Protein AF-A0A2V1H287-F1 (afdb_monomer)

InterPro domains:
  IPR019533 Peptidase S26 [PF10502] (1-31)
  IPR019533 Peptidase S26 [cd06530] (1-27)
  IPR036286 LexA/Signal peptidase-like superfamily [SSF51306] (1-38)

Structure (mmCIF, N/CA/C/O backbone):
data_AF-A0A2V1H287-F1
#
_entry.id   AF-A0A2V1H287-F1
#
loop_
_atom_site.group_PDB
_atom_site.id
_atom_site.type_symbol
_atom_site.label_atom_id
_atom_site.label_alt_id
_atom_site.label_comp_id
_atom_site.label_asym_id
_atom_site.label_entity_id
_atom_site.label_seq_id
_atom_site.pdbx_PDB_ins_code
_atom_site.Cartn_x
_atom_site.Cartn_y
_atom_site.Cartn_z
_atom_site.occupancy
_atom_site.B_iso_or_equiv
_atom_site.auth_seq_id
_atom_site.auth_comp_id
_atom_site.auth_asym_id
_atom_site.auth_atom_id
_atom_site.pdbx_PDB_model_num
ATOM 1 N N . MET A 1 1 ? -3.787 -7.477 -5.766 1.00 92.56 1 MET A N 1
ATOM 2 C CA . MET A 1 1 ? -4.021 -6.029 -5.572 1.00 92.56 1 MET A CA 1
ATOM 3 C C . MET A 1 1 ? -3.403 -5.266 -6.731 1.00 92.56 1 MET A C 1
ATOM 5 O O . MET A 1 1 ? -2.412 -5.734 -7.276 1.00 92.56 1 MET A O 1
ATOM 9 N N . LEU A 1 2 ? -3.980 -4.134 -7.125 1.00 97.31 2 LEU A N 1
ATOM 10 C CA . LEU A 1 2 ? -3.504 -3.339 -8.256 1.00 97.31 2 LEU A CA 1
ATOM 11 C C . LEU A 1 2 ? -3.595 -1.856 -7.907 1.00 97.31 2 LEU A C 1
ATOM 13 O O . LEU A 1 2 ? -4.594 -1.451 -7.312 1.00 97.31 2 LEU A O 1
ATOM 17 N N . GLY A 1 3 ? -2.578 -1.072 -8.253 1.00 97.44 3 GLY A N 1
ATOM 18 C CA . GLY A 1 3 ? -2.645 0.379 -8.092 1.00 97.44 3 GLY A CA 1
ATOM 19 C C . GLY A 1 3 ? -3.389 1.051 -9.245 1.00 97.44 3 GLY A C 1
ATOM 20 O O . GLY A 1 3 ? -3.418 0.539 -10.365 1.00 97.44 3 GLY A O 1
ATOM 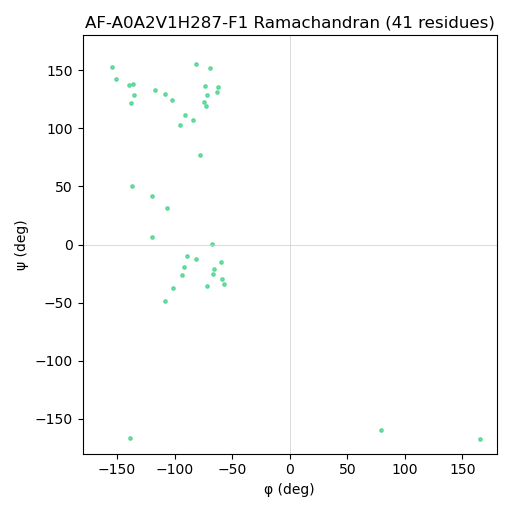21 N N . ASP A 1 4 ? -3.958 2.229 -8.995 1.00 98.06 4 ASP A N 1
ATOM 22 C CA . ASP A 1 4 ? -4.635 3.010 -10.039 1.00 98.06 4 ASP A CA 1
ATOM 23 C C . ASP A 1 4 ? -3.639 3.630 -11.031 1.00 98.06 4 ASP A C 1
ATOM 25 O O . ASP A 1 4 ? -3.895 3.659 -12.234 1.00 98.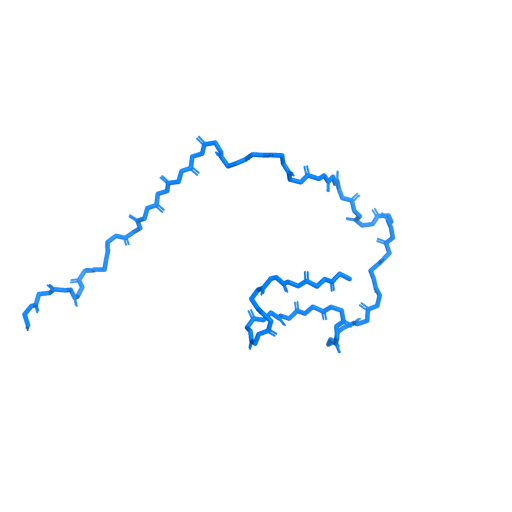06 4 ASP A O 1
ATOM 29 N N . ASN A 1 5 ? -2.457 4.051 -10.560 1.00 97.69 5 ASN A N 1
ATOM 30 C CA . ASN A 1 5 ? -1.381 4.550 -11.419 1.00 97.69 5 ASN A CA 1
ATOM 31 C C . ASN A 1 5 ? -0.634 3.387 -12.097 1.00 97.69 5 ASN A C 1
ATOM 33 O O . ASN A 1 5 ? 0.455 2.988 -11.685 1.00 97.69 5 ASN A O 1
ATOM 37 N N . ARG A 1 6 ? -1.255 2.808 -13.130 1.00 96.12 6 ARG A N 1
ATOM 38 C CA . ARG A 1 6 ? -0.879 1.503 -13.705 1.00 96.12 6 ARG A CA 1
ATOM 39 C C . ARG A 1 6 ? 0.558 1.383 -14.192 1.00 96.12 6 ARG A C 1
ATOM 41 O O . ARG A 1 6 ? 1.108 0.285 -14.093 1.00 96.12 6 ARG A O 1
ATOM 48 N N . ASN A 1 7 ? 1.129 2.467 -14.710 1.00 97.31 7 ASN A N 1
ATOM 49 C CA . ASN A 1 7 ? 2.488 2.494 -15.257 1.00 97.31 7 ASN A CA 1
ATOM 50 C C . ASN A 1 7 ? 3.542 2.838 -14.197 1.00 97.31 7 ASN A C 1
ATOM 52 O O . ASN A 1 7 ? 4.732 2.722 -14.461 1.00 97.31 7 ASN A O 1
ATOM 56 N N . ASN A 1 8 ? 3.109 3.260 -13.009 1.00 97.69 8 ASN A N 1
ATOM 57 C CA . ASN A 1 8 ? 3.976 3.640 -11.903 1.00 97.69 8 ASN A CA 1
ATOM 58 C C . ASN A 1 8 ? 3.431 3.070 -10.585 1.00 97.69 8 ASN A C 1
ATOM 60 O O . ASN A 1 8 ? 3.209 3.778 -9.603 1.00 97.69 8 ASN A O 1
ATOM 64 N N . SER A 1 9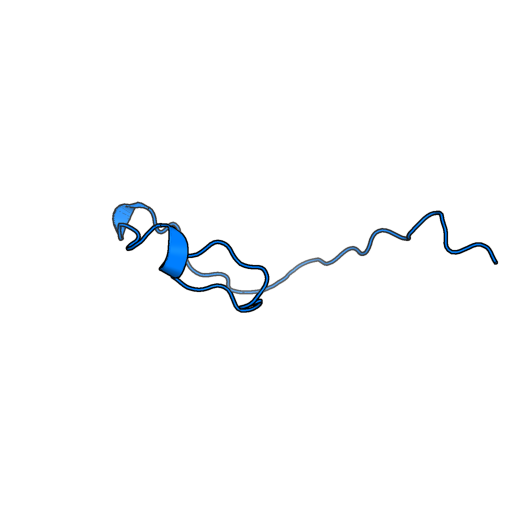 ? 3.143 1.770 -10.599 1.00 97.00 9 SER A N 1
ATOM 65 C CA . SER A 1 9 ? 2.713 1.023 -9.427 1.00 97.00 9 SER A CA 1
ATOM 66 C C . SER A 1 9 ? 3.421 -0.320 -9.411 1.00 97.00 9 SER A C 1
ATOM 68 O O . SER A 1 9 ? 3.301 -1.106 -10.350 1.00 97.00 9 SER A O 1
ATOM 70 N N . LEU A 1 10 ? 4.159 -0.569 -8.331 1.00 97.75 10 LEU A N 1
ATOM 71 C CA . LEU A 1 10 ? 4.648 -1.895 -7.998 1.00 97.75 10 LEU A CA 1
ATOM 72 C C . LEU A 1 10 ? 3.518 -2.614 -7.257 1.00 97.75 10 LEU A C 1
ATOM 74 O O . LEU A 1 10 ? 3.196 -2.259 -6.123 1.00 97.75 10 LEU A O 1
ATOM 78 N N . ASP A 1 11 ? 2.876 -3.571 -7.919 1.00 98.06 11 ASP A N 1
ATOM 79 C CA . ASP A 1 11 ? 1.687 -4.257 -7.411 1.00 98.06 11 ASP A CA 1
ATOM 80 C C . ASP A 1 11 ? 1.720 -5.771 -7.697 1.00 98.06 11 ASP A C 1
ATOM 82 O O . ASP A 1 11 ? 2.766 -6.329 -8.040 1.00 98.06 11 ASP A O 1
ATOM 86 N N . SER A 1 12 ? 0.589 -6.473 -7.545 1.00 98.19 12 SER A N 1
ATOM 87 C CA . SER A 1 12 ? 0.539 -7.936 -7.686 1.00 98.19 12 SER A CA 1
ATOM 88 C C . SER A 1 12 ? 0.972 -8.461 -9.057 1.00 98.19 12 SER A C 1
ATOM 90 O O . SER A 1 12 ? 1.256 -9.651 -9.167 1.00 98.19 12 SER A O 1
ATOM 92 N N . ARG A 1 13 ? 1.066 -7.617 -10.095 1.00 97.19 13 ARG A N 1
ATOM 93 C CA . ARG A 1 13 ? 1.674 -8.013 -11.378 1.00 97.19 13 ARG A CA 1
ATOM 94 C C . ARG A 1 13 ? 3.175 -8.290 -11.253 1.00 97.19 13 ARG A C 1
ATOM 96 O O . ARG A 1 13 ? 3.714 -9.041 -12.057 1.00 97.19 13 ARG A O 1
ATOM 103 N N . SER A 1 14 ? 3.837 -7.687 -10.267 1.00 97.69 14 SER A N 1
ATOM 104 C CA . SER A 1 14 ? 5.277 -7.814 -10.028 1.00 97.69 14 SER A CA 1
ATOM 105 C C . SER A 1 14 ? 5.610 -8.788 -8.899 1.00 97.69 14 SER A C 1
ATOM 107 O O . SER A 1 14 ? 6.593 -9.511 -9.006 1.00 97.69 14 SER A O 1
ATOM 109 N N . PHE A 1 15 ? 4.810 -8.822 -7.826 1.00 97.06 15 PHE A N 1
ATOM 110 C CA . PHE A 1 15 ? 5.099 -9.638 -6.631 1.00 97.06 15 PHE A CA 1
ATOM 111 C C . PHE A 1 15 ? 4.039 -10.700 -6.295 1.00 97.06 15 PHE A C 1
ATOM 113 O O . PHE A 1 15 ? 4.136 -11.361 -5.265 1.00 97.06 15 PHE A O 1
ATOM 120 N N . GLY A 1 16 ? 3.037 -10.900 -7.153 1.00 97.50 16 GLY A N 1
ATOM 121 C CA . GLY A 1 16 ? 2.031 -11.949 -6.985 1.00 97.50 16 GLY A CA 1
ATOM 122 C C . GLY A 1 16 ? 0.924 -11.616 -5.980 1.00 97.50 16 GLY A C 1
ATOM 123 O O . GLY A 1 16 ? 0.612 -10.456 -5.692 1.00 97.50 16 GLY A O 1
ATOM 124 N N . TRP A 1 17 ? 0.253 -12.660 -5.497 1.00 97.88 17 TRP A N 1
ATOM 125 C CA . TRP A 1 17 ? -0.918 -12.542 -4.627 1.00 97.88 17 TRP A CA 1
ATOM 126 C C . TRP A 1 17 ? -0.557 -12.016 -3.233 1.00 97.88 17 TRP A C 1
ATOM 128 O O . TRP A 1 17 ? 0.545 -12.221 -2.739 1.00 97.88 17 TRP A O 1
ATOM 138 N N . VAL A 1 18 ? -1.513 -11.344 -2.588 1.00 97.06 18 VAL A N 1
ATOM 139 C CA . VAL A 1 18 ? -1.375 -10.843 -1.213 1.00 97.06 18 VAL A CA 1
ATOM 140 C 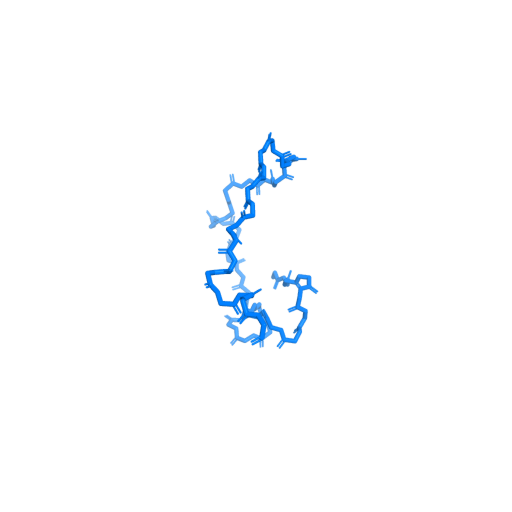C . VAL A 1 18 ? -2.265 -11.686 -0.310 1.00 97.06 18 VAL A C 1
ATOM 142 O O . VAL A 1 18 ? -3.446 -11.851 -0.617 1.00 97.06 18 VAL A O 1
ATOM 145 N N . ASP A 1 19 ? -1.714 -12.194 0.792 1.00 98.12 19 ASP A N 1
ATOM 146 C CA . ASP A 1 19 ? -2.479 -12.930 1.801 1.00 98.12 19 ASP A CA 1
ATOM 147 C C . ASP A 1 19 ? -3.559 -12.030 2.429 1.00 98.12 19 ASP A C 1
ATOM 149 O O . ASP A 1 19 ? -3.308 -10.876 2.793 1.00 98.12 19 ASP A O 1
ATOM 153 N N . ALA A 1 20 ? -4.768 -12.569 2.582 1.00 97.81 20 ALA A N 1
ATOM 154 C CA . ALA A 1 20 ? -5.891 -11.881 3.203 1.00 97.81 20 ALA A CA 1
ATOM 155 C C . ALA A 1 20 ? -5.603 -11.444 4.652 1.00 97.81 20 ALA A C 1
ATOM 157 O O . ALA A 1 20 ? -6.110 -10.406 5.078 1.00 97.81 20 ALA A O 1
ATOM 158 N N . GLN A 1 21 ? -4.757 -12.167 5.394 1.00 98.44 21 GLN A N 1
ATOM 159 C CA . GLN A 1 21 ? -4.374 -11.819 6.770 1.00 98.44 21 GLN A CA 1
ATOM 160 C C . GLN A 1 21 ? -3.571 -10.511 6.862 1.00 98.44 21 GLN A C 1
ATOM 162 O O . GLN A 1 21 ? -3.529 -9.867 7.915 1.00 98.44 21 GLN A O 1
ATOM 167 N N . LEU A 1 22 ? -2.948 -10.084 5.760 1.00 97.81 22 LEU A N 1
ATOM 168 C CA . LEU A 1 22 ? -2.198 -8.829 5.697 1.00 97.81 22 LEU A CA 1
ATOM 169 C C . LEU A 1 22 ? -3.108 -7.608 5.484 1.00 97.81 22 LEU A C 1
ATOM 171 O O . LEU A 1 22 ? -2.669 -6.472 5.679 1.00 97.81 22 LEU A O 1
ATOM 175 N N . VAL A 1 23 ? -4.381 -7.812 5.128 1.00 97.94 23 VAL A N 1
ATOM 176 C CA . VAL A 1 23 ? -5.341 -6.726 4.898 1.00 97.94 23 VAL A CA 1
ATOM 177 C C . VAL A 1 23 ? -5.781 -6.112 6.230 1.00 97.94 23 VAL A C 1
ATOM 179 O O . VAL A 1 23 ? -6.333 -6.788 7.092 1.00 97.94 23 VAL A O 1
ATOM 182 N N . LYS A 1 24 ? -5.57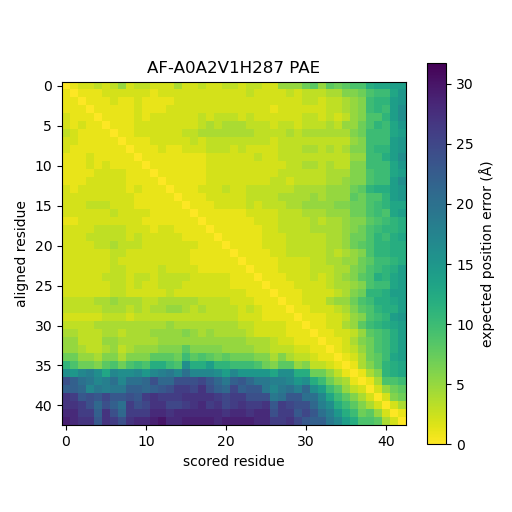4 -4.799 6.397 1.00 97.88 24 LYS A N 1
ATOM 183 C CA . LYS A 1 24 ? -5.945 -4.067 7.626 1.00 97.88 24 LYS A CA 1
ATOM 184 C C . LYS A 1 24 ? -7.328 -3.412 7.579 1.00 97.88 24 LYS A C 1
ATOM 186 O O . LYS A 1 24 ? -7.933 -3.201 8.623 1.00 97.88 24 LYS A O 1
ATOM 191 N N . GLY A 1 25 ? -7.837 -3.069 6.395 1.00 97.62 25 GLY A N 1
ATOM 192 C CA . GLY A 1 25 ? -9.120 -2.378 6.257 1.00 97.62 25 GLY A CA 1
ATOM 193 C C . GLY A 1 25 ? -9.349 -1.774 4.873 1.00 97.62 25 GLY A C 1
ATOM 194 O O . GLY A 1 25 ? -8.627 -2.077 3.926 1.00 97.62 25 GLY A O 1
ATOM 195 N N . LYS A 1 26 ? -10.369 -0.912 4.766 1.00 98.06 26 LYS A N 1
ATOM 196 C CA . LYS A 1 26 ? -10.741 -0.191 3.537 1.00 98.06 26 LYS A CA 1
ATOM 197 C C . LYS A 1 26 ? -10.587 1.315 3.747 1.00 98.06 26 LYS A C 1
ATOM 199 O O . LYS A 1 26 ? -11.073 1.841 4.750 1.00 98.06 26 LYS A O 1
ATOM 204 N N . ALA A 1 27 ? -9.947 2.002 2.803 1.00 96.88 27 ALA A N 1
ATOM 20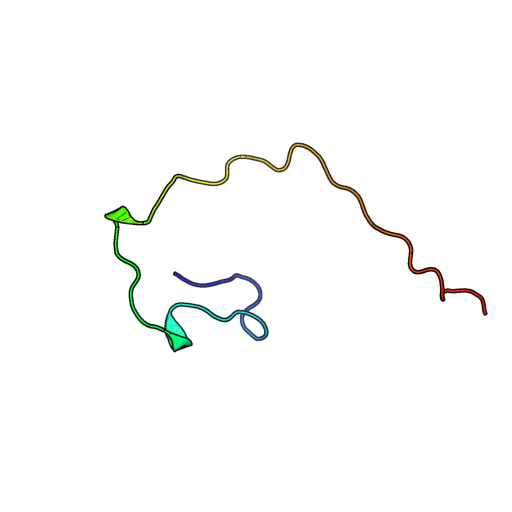5 C CA . ALA A 1 27 ? -9.910 3.462 2.785 1.00 96.88 27 ALA A CA 1
ATOM 206 C C . ALA A 1 27 ? -11.337 4.012 2.599 1.00 96.88 27 ALA A C 1
ATOM 208 O O . ALA A 1 27 ? -12.068 3.530 1.737 1.00 96.88 27 ALA A O 1
ATOM 209 N N . LYS A 1 28 ? -11.744 4.978 3.435 1.00 97.62 28 LYS A N 1
ATOM 210 C CA . LYS A 1 28 ? -13.112 5.534 3.436 1.00 97.62 28 LYS A CA 1
ATOM 211 C C . LYS A 1 28 ? -13.185 6.952 2.878 1.00 97.62 28 LYS A C 1
ATOM 213 O O . LYS A 1 28 ? -14.042 7.233 2.054 1.00 97.62 28 LYS A O 1
ATOM 218 N N . GLN A 1 29 ? -12.311 7.840 3.354 1.00 97.69 29 GLN A N 1
ATOM 219 C CA . GLN A 1 29 ? -12.284 9.246 2.956 1.00 97.69 29 GLN A CA 1
ATOM 220 C C . GLN A 1 29 ? -10.884 9.840 3.132 1.00 97.69 29 GLN A C 1
ATOM 222 O O . GLN A 1 29 ? -10.129 9.409 4.007 1.00 97.69 29 GLN A O 1
ATOM 227 N N . ILE A 1 30 ? -10.568 10.855 2.330 1.00 96.56 30 ILE A N 1
ATOM 228 C CA . ILE A 1 30 ? -9.413 11.733 2.534 1.00 96.56 30 ILE A CA 1
ATOM 229 C C . ILE A 1 30 ? -9.909 12.907 3.381 1.00 96.56 30 ILE A C 1
ATOM 231 O O . ILE A 1 30 ? -10.732 13.688 2.920 1.00 96.56 30 ILE A O 1
ATOM 235 N N . TRP A 1 31 ? -9.454 13.007 4.631 1.00 96.94 31 TRP A N 1
ATOM 236 C CA . TRP A 1 31 ? -9.927 14.034 5.572 1.00 96.94 31 TRP A CA 1
ATOM 237 C C . TRP A 1 31 ? -9.077 15.313 5.553 1.00 96.94 31 TRP A C 1
ATOM 239 O O . TRP A 1 31 ? -9.532 16.360 5.999 1.00 96.94 31 TRP A O 1
ATOM 249 N N . PHE A 1 32 ? -7.850 15.232 5.036 1.00 96.44 32 PHE A N 1
ATOM 250 C CA . PHE A 1 32 ? -6.924 16.352 4.914 1.00 96.44 32 PHE A CA 1
ATOM 251 C C . PHE A 1 32 ? -5.996 16.141 3.717 1.00 96.44 32 PHE A C 1
ATOM 253 O O . PHE A 1 32 ? -5.570 15.016 3.445 1.00 96.44 32 PHE A O 1
ATOM 260 N N . ASN A 1 33 ? -5.677 17.224 3.009 1.00 94.19 33 ASN A N 1
ATOM 261 C CA . ASN A 1 33 ? -4.716 17.236 1.915 1.00 94.19 33 ASN A CA 1
ATOM 262 C C . ASN A 1 33 ? -3.815 18.469 2.041 1.00 94.19 33 ASN A C 1
ATOM 264 O O . ASN A 1 33 ? -4.287 19.562 2.342 1.00 94.19 33 ASN A O 1
ATOM 268 N N . PHE A 1 34 ? -2.520 18.278 1.806 1.00 93.25 34 PHE A N 1
ATOM 269 C CA . PHE A 1 34 ? -1.532 19.345 1.779 1.00 93.25 34 PHE A CA 1
ATOM 270 C C . PHE A 1 34 ? -0.625 19.144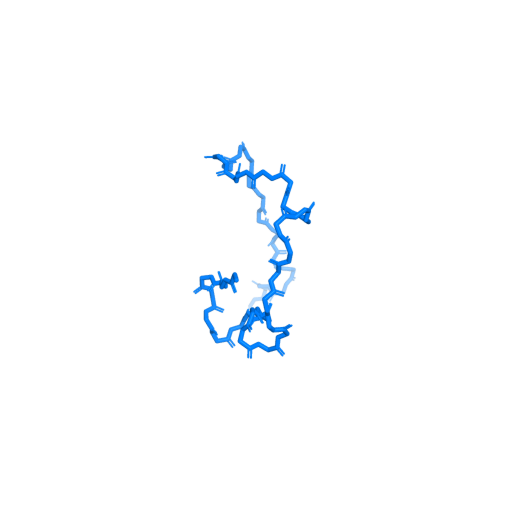 0.570 1.00 93.25 34 PHE A C 1
ATOM 272 O O . PHE A 1 34 ? -0.065 18.062 0.383 1.00 93.25 34 PHE A O 1
ATOM 279 N N . GLN A 1 35 ? -0.459 20.195 -0.225 1.00 91.50 35 GLN A N 1
ATOM 280 C CA . GLN A 1 35 ? 0.473 20.216 -1.339 1.00 91.50 35 GLN A CA 1
ATOM 281 C C . GLN A 1 35 ? 1.724 20.991 -0.931 1.00 91.50 35 GLN A C 1
ATOM 283 O O . GLN A 1 35 ? 1.657 22.151 -0.529 1.00 91.50 35 GLN A O 1
ATOM 288 N N . LYS A 1 36 ? 2.885 20.347 -1.054 1.00 86.19 36 LYS A N 1
ATOM 289 C CA . LYS A 1 36 ? 4.173 21.022 -0.904 1.00 86.19 36 LYS A CA 1
ATOM 290 C C . LYS A 1 36 ? 4.396 21.914 -2.127 1.00 86.19 36 LYS A C 1
ATOM 292 O O . LYS A 1 36 ? 4.271 21.434 -3.249 1.00 86.19 36 LYS A O 1
ATOM 297 N N . SER A 1 37 ? 4.726 23.188 -1.920 1.00 79.06 37 SER A N 1
ATOM 298 C CA . SER A 1 37 ? 5.168 24.049 -3.017 1.00 79.06 37 SER A CA 1
ATOM 299 C C . SER A 1 37 ? 6.589 23.674 -3.440 1.00 79.06 37 SER A C 1
ATOM 301 O O . SER A 1 37 ? 7.474 23.452 -2.604 1.00 79.06 37 SER A O 1
ATOM 303 N N . ASP A 1 38 ? 6.819 23.603 -4.748 1.00 73.69 38 ASP A N 1
ATOM 304 C CA . ASP A 1 38 ? 8.163 23.449 -5.286 1.00 73.69 38 ASP A CA 1
ATOM 305 C C . ASP A 1 38 ? 8.913 24.771 -5.115 1.00 73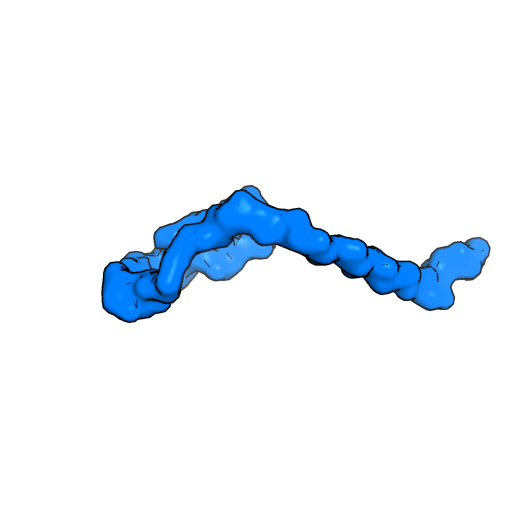.69 38 ASP A C 1
ATOM 307 O O . ASP A 1 38 ? 8.533 25.799 -5.671 1.00 73.69 38 ASP A O 1
ATOM 311 N N . ARG A 1 39 ? 10.016 24.757 -4.358 1.00 64.50 39 ARG A N 1
ATOM 312 C CA . ARG A 1 39 ? 10.884 25.937 -4.172 1.00 64.50 39 ARG A CA 1
ATOM 313 C C . ARG A 1 39 ? 11.630 26.379 -5.447 1.00 64.50 39 ARG A C 1
ATOM 315 O O . ARG A 1 39 ? 12.349 27.365 -5.384 1.00 64.50 39 ARG A O 1
ATOM 322 N N . ASN A 1 40 ? 11.435 25.696 -6.580 1.00 60.47 40 ASN A N 1
ATOM 323 C CA . ASN A 1 40 ? 12.069 25.974 -7.877 1.00 60.47 40 ASN A CA 1
ATOM 324 C C . ASN A 1 40 ? 11.039 26.308 -8.978 1.00 60.47 40 ASN A C 1
ATOM 326 O O . ASN A 1 40 ? 11.156 25.836 -10.102 1.00 60.47 40 ASN A O 1
ATOM 330 N N . GLN A 1 41 ? 10.020 27.109 -8.662 1.00 61.19 41 GLN A N 1
ATOM 331 C CA . GLN A 1 41 ? 9.150 27.753 -9.663 1.00 61.19 41 GLN A CA 1
ATOM 332 C C . GLN A 1 41 ? 9.439 29.264 -9.778 1.00 61.19 41 GLN A C 1
ATOM 334 O O . GLN A 1 41 ? 8.539 30.061 -10.023 1.00 61.19 41 GLN A O 1
ATOM 339 N N . ALA A 1 42 ? 10.692 29.676 -9.559 1.00 54.47 42 ALA A N 1
ATOM 340 C CA . ALA A 1 42 ? 11.150 31.025 -9.873 1.00 54.47 42 ALA A CA 1
ATOM 341 C C . ALA A 1 42 ? 11.800 31.020 -11.265 1.00 54.47 42 ALA A C 1
ATOM 343 O O . ALA A 1 42 ? 12.928 30.558 -11.386 1.00 54.47 42 ALA A O 1
ATOM 344 N N . LEU A 1 43 ? 11.025 31.523 -12.238 1.00 47.22 43 LEU A N 1
ATOM 345 C CA . LEU A 1 43 ? 11.388 32.080 -13.555 1.00 47.22 43 LEU A CA 1
ATOM 346 C C . LEU A 1 43 ? 12.356 31.279 -14.441 1.00 47.22 43 LEU A C 1
ATOM 348 O O . LEU A 1 43 ? 13.577 31.291 -14.182 1.00 47.22 43 LEU A O 1
#

pLDDT: mean 91.19, std 13.28, range [47.22, 98.44]

Organism: NCBI:txid2080658

Secondary structure (DSSP, 8-state):
---SSTTS---HHHH----GGG------------PPPPTT---

Foldseek 3Di:
DADPVRVPDDDCVNVNDDDPVPDDDDDDDDPDDDDDDDPPPDD

Mean predicted aligned error: 6.26 Å

Solvent-accessible surface area (backbone atoms only — not comparable to full-atom values): 3319 Å² total; per-residue (Å²): 98,76,56,88,54,69,93,77,46,94,34,28,94,77,74,44,82,73,66,72,88,75,64,88,81,77,96,85,77,86,90,78,85,82,82,83,81,69,94,82,77,76,130

Sequence (43 aa):
MLGDNRNNSLDSRSFGWVDAQLVKGKAKQIWFNFQKSDRNQAL

Radius of gyrati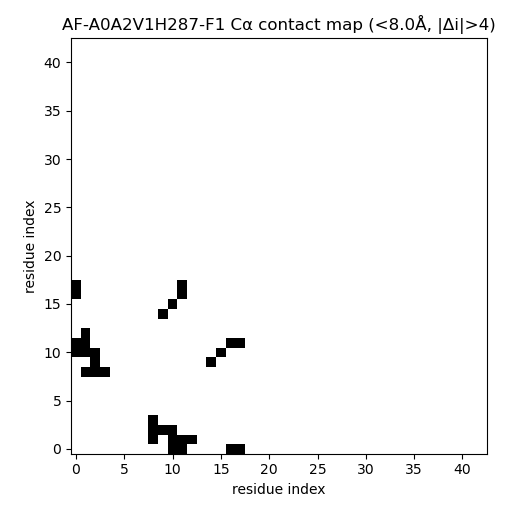on: 16.5 Å; Cα contacts (8 Å, |Δi|>4): 16; chains: 1; bounding box: 25×45×23 Å